Protein 1W7D (pdb70)

CATH classification: 2.30.180.10

Solvent-accessible surface area: 6951 Å² total; per-residue (Å²): 179,102,5,29,6,3,43,20,32,127,61,18,66,53,35,66,21,15,10,41,8,5,66,58,10,49,12,40,114,46,2,88,50,120,7,72,29,10,2,9,0,6,31,79,67,2,10,68,63,46,77,179,28,40,37,87,84,23,113,100,89,124,14,70,103,69,16,70,121,19,29,32,47,14,1,11,47,29,127,81,22,7,70,104,117,84,82,52,50,96,19,108,0,69,98,58,17,71,5,64,5,43,51,144,89,30,41,88,2,77,60,19,33,5,54,93,88,68,49,125,18,84,51,10,17,32,7,16,4,45,8,74,9,45,79,76,37

Secondary structure (DSSP, 8-state):
--STTGGGGGS-SSSTTTTHHHIIIIIHHHHTSSS-EEEE---HHHHTTSTTTHHHHTTSHHHHHHHHHHHHHHEEES---TTTS-SSEEEEPTTS-EEEEE-TTS-EETTEE-SB---B-SSSEEEB-SS--SS--

InterPro domains:
  IPR000782 FAS1 domain [PF02469] (33-154)
  IPR000782 FAS1 domain [PS50213] (21-152)
  IPR000782 FAS1 domain [SM00554] (57-155)
  IPR036378 FAS1 domain superfamily [G3DSA:2.30.180.10] (20-155)
  IPR036378 FAS1 domain superfamily [SSF82153] (22-154)
  IPR050904 Cell adhesion and biosynthesis-related protein [PTHR10900] (20-154)

Foldseek 3Di:
DALFQQCCLVPVPFQVLHSVLCVVLVVSCPPRVPFAKEFARATNVLCVVVVPCVSVVSNDPVVSPCCNVFVQQRIFDADADCVPPHAFFWGAGSVGDTWTAGPVPFGAINRWHQPPQFFDIPRYTYTHTSYDDTDPD

Structure (mmCIF, N/CA/C/O backbone):
data_1W7D
#
_entry.id   1W7D
#
_cell.length_a   1.000
_cell.length_b   1.000
_cell.length_c   1.000
_cell.angle_alpha   90.00
_cell.angle_beta   90.00
_cell.angle_gamma   90.00
#
_symmetry.space_group_name_H-M   'P 1'
#
loop_
_atom_site.group_PDB
_atom_site.id
_atom_site.type_symbol
_atom_site.label_atom_id
_atom_site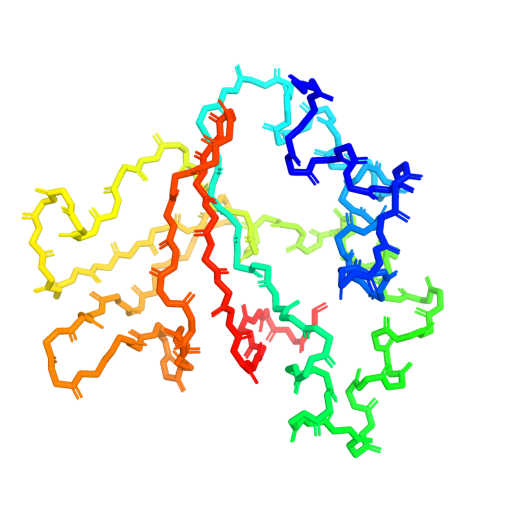.label_alt_id
_atom_site.label_comp_id
_atom_site.label_asym_id
_atom_site.label_entity_id
_atom_site.label_seq_id
_atom_site.pdbx_PDB_ins_code
_atom_site.Cartn_x
_atom_site.Cartn_y
_atom_site.Cartn_z
_atom_site.occupancy
_atom_site.B_iso_or_equiv
_atom_site.auth_seq_id
_atom_site.auth_comp_id
_atom_site.auth_asym_id
_atom_site.auth_atom_id
_atom_site.pdbx_PDB_model_num
ATOM 1 N N . GLU A 1 1 ? -9.588 -2.017 -17.396 1.00 0.00 21 GLU A N 1
ATOM 2 C CA . GLU A 1 1 ? -9.905 -2.264 -15.972 1.00 0.00 21 GLU A CA 1
ATOM 3 C C . GLU A 1 1 ? -10.521 -1.015 -15.347 1.00 0.00 21 GLU A C 1
ATOM 4 O O . GLU A 1 1 ? -10.332 0.095 -15.845 1.00 0.00 21 GLU A O 1
ATOM 18 N N . THR A 1 2 ? -11.271 -1.198 -14.271 1.00 0.00 22 THR A N 1
ATOM 19 C CA . THR A 1 2 ? -11.913 -0.088 -13.583 1.00 0.00 22 THR A CA 1
ATOM 20 C C . THR A 1 2 ? -11.950 -0.351 -12.080 1.00 0.00 22 THR A C 1
ATOM 21 O O . THR A 1 2 ? -12.401 -1.404 -11.636 1.00 0.00 22 THR A O 1
ATOM 32 N N . GLY A 1 3 ? -11.468 0.615 -11.307 1.00 0.00 23 GLY A N 1
ATOM 33 C CA . GLY A 1 3 ? -11.296 0.417 -9.880 1.00 0.00 23 GLY A CA 1
ATOM 34 C C . GLY A 1 3 ? -9.830 0.426 -9.516 1.00 0.00 23 GLY A C 1
ATOM 35 O O . GLY A 1 3 ? -9.423 1.070 -8.546 1.00 0.00 23 GLY A O 1
ATOM 39 N N . ASP A 1 4 ? -9.055 -0.322 -10.292 1.00 0.00 24 ASP A N 1
ATOM 40 C CA . ASP A 1 4 ? -7.602 -0.272 -10.261 1.00 0.00 24 ASP A CA 1
ATOM 41 C C . ASP A 1 4 ? -7.063 -0.865 -8.970 1.00 0.00 24 ASP A C 1
ATOM 42 O O . ASP A 1 4 ? -6.820 -2.070 -8.887 1.00 0.00 24 ASP A O 1
ATOM 51 N N . ILE A 1 5 ? -6.903 -0.025 -7.966 1.00 0.00 25 ILE A N 1
ATOM 52 C CA . ILE A 1 5 ? -6.465 -0.474 -6.658 1.00 0.00 25 ILE A CA 1
ATOM 53 C C . ILE A 1 5 ? -7.595 -1.214 -5.957 1.00 0.00 25 ILE A C 1
ATOM 54 O O . ILE A 1 5 ? -7.410 -2.313 -5.435 1.00 0.00 25 ILE A O 1
ATOM 70 N N . VAL A 1 6 ? -8.772 -0.601 -5.952 1.00 0.00 26 VAL A N 1
ATOM 71 C CA . VAL A 1 6 ? -9.894 -1.117 -5.185 1.00 0.00 26 VAL A CA 1
ATOM 72 C C . VAL A 1 6 ? -10.485 -2.378 -5.807 1.00 0.00 26 VAL A C 1
ATOM 73 O O . VAL A 1 6 ? -10.932 -3.271 -5.093 1.00 0.00 26 VAL A O 1
ATOM 86 N N . GLU A 1 7 ? -10.440 -2.474 -7.135 1.00 0.00 27 GLU A N 1
ATOM 87 C CA . GLU A 1 7 ? -11.126 -3.553 -7.842 1.00 0.00 27 GLU A CA 1
ATOM 88 C C . GLU A 1 7 ? -10.497 -4.901 -7.522 1.00 0.00 27 GLU A C 1
ATOM 89 O O . GLU A 1 7 ? -11.055 -5.948 -7.839 1.00 0.00 27 GLU A O 1
ATOM 101 N N . THR A 1 8 ? -9.323 -4.849 -6.912 1.00 0.00 28 THR A N 1
ATOM 102 C CA . THR A 1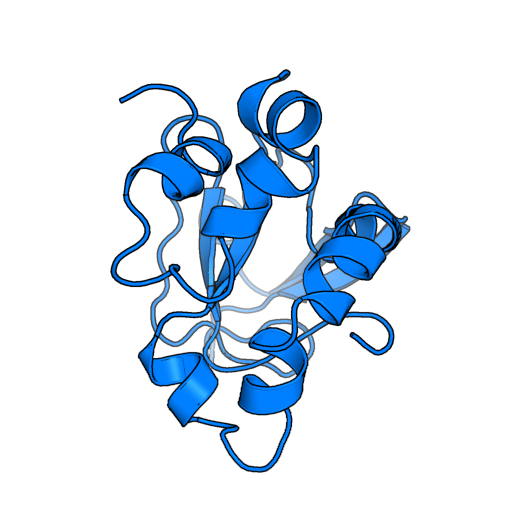 8 ? -8.598 -6.034 -6.485 1.00 0.00 28 THR A CA 1
ATOM 103 C C . THR A 1 8 ? -9.487 -7.015 -5.708 1.00 0.00 28 THR A C 1
ATOM 104 O O . THR A 1 8 ? -9.380 -8.215 -5.909 1.00 0.00 28 THR A O 1
ATOM 115 N N . ALA A 1 9 ? -10.358 -6.504 -4.827 1.00 0.00 29 ALA A N 1
ATOM 116 C CA . ALA A 1 9 ? -11.353 -7.336 -4.143 1.00 0.00 29 ALA A CA 1
ATOM 117 C C . ALA A 1 9 ? -12.064 -8.319 -5.084 1.00 0.00 29 ALA A C 1
ATOM 118 O O . ALA A 1 9 ? -12.404 -9.430 -4.682 1.00 0.00 29 ALA A O 1
ATOM 125 N N . THR A 1 10 ? -12.292 -7.908 -6.329 1.00 0.00 30 THR A N 1
ATOM 126 C CA . THR A 1 10 ? -12.978 -8.748 -7.303 1.00 0.00 30 THR A CA 1
ATOM 127 C C . THR A 1 10 ? -12.144 -9.985 -7.642 1.00 0.00 30 THR A C 1
ATOM 128 O O . THR A 1 10 ? -12.668 -11.093 -7.753 1.00 0.00 30 THR A O 1
ATOM 139 N N . GLY A 1 11 ? -10.842 -9.787 -7.786 1.00 0.00 31 GLY A N 1
ATOM 140 C CA . GLY A 1 11 ? -9.958 -10.885 -8.116 1.00 0.00 31 GLY A CA 1
ATOM 141 C C . GLY A 1 11 ? -9.149 -11.329 -6.916 1.00 0.00 31 GLY A C 1
ATOM 142 O O . GLY A 1 11 ? -9.458 -12.354 -6.303 1.00 0.00 31 GLY A O 1
ATOM 146 N N . ALA A 1 12 ? -8.126 -10.541 -6.579 1.00 0.00 32 ALA A N 1
ATOM 147 C CA . ALA A 1 12 ? -7.277 -10.789 -5.421 1.00 0.00 32 ALA A CA 1
ATOM 148 C C . ALA A 1 12 ? -6.686 -12.191 -5.442 1.00 0.00 32 ALA A C 1
ATOM 149 O O . ALA A 1 12 ? -7.166 -13.096 -4.758 1.00 0.00 32 ALA A O 1
ATOM 156 N N . GLY A 1 13 ? -5.665 -12.371 -6.262 1.00 0.00 33 GLY A N 1
ATOM 157 C CA . GLY A 1 13 ? -4.918 -13.606 -6.254 1.00 0.00 33 GLY A CA 1
ATOM 158 C C . GLY A 1 13 ? -3.597 -13.412 -5.550 1.00 0.00 33 GLY A C 1
ATOM 159 O O . GLY A 1 13 ? -3.194 -14.220 -4.711 1.00 0.00 33 GLY A O 1
ATOM 163 N N . SER A 1 14 ? -2.939 -12.309 -5.875 1.00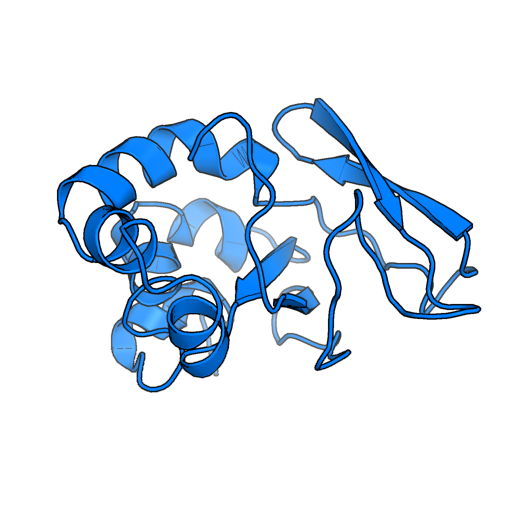 0.00 34 SER A N 1
ATOM 164 C CA . SER A 1 14 ? -1.686 -11.948 -5.239 1.00 0.00 34 SER A CA 1
ATOM 165 C C . SER A 1 14 ? -1.945 -11.103 -3.995 1.00 0.00 34 SER A C 1
ATOM 166 O O . SER A 1 14 ? -1.311 -11.291 -2.957 1.00 0.00 34 SER A O 1
ATOM 174 N N . PHE A 1 15 ? -2.905 -10.193 -4.090 1.00 0.00 35 PHE A N 1
ATOM 175 C CA . PHE A 1 15 ? -3.208 -9.292 -2.989 1.00 0.00 35 PHE A CA 1
ATOM 176 C C . PHE A 1 15 ? -4.464 -9.731 -2.272 1.00 0.00 35 PHE A C 1
ATOM 177 O O . PHE A 1 15 ? -5.215 -8.913 -1.737 1.00 0.00 35 PHE A O 1
ATOM 194 N N . THR A 1 16 ? -4.657 -11.029 -2.219 1.00 0.00 36 THR A N 1
ATOM 195 C CA . THR A 1 16 ? -5.864 -11.596 -1.664 1.00 0.00 36 THR A CA 1
ATOM 196 C C . THR A 1 16 ? -5.961 -11.365 -0.158 1.00 0.00 36 THR A C 1
ATOM 197 O O . THR A 1 16 ? -7.046 -11.222 0.388 1.00 0.00 36 THR A O 1
ATOM 208 N N . THR A 1 17 ? -4.826 -11.331 0.512 1.00 0.00 37 THR A N 1
ATOM 209 C CA . THR A 1 17 ? -4.813 -11.141 1.950 1.00 0.00 37 THR A CA 1
ATOM 210 C C . THR A 1 17 ? -4.735 -9.657 2.330 1.00 0.00 37 THR A C 1
ATOM 211 O O . THR A 1 17 ? -4.714 -9.319 3.513 1.00 0.00 37 THR A O 1
ATOM 222 N N . LEU A 1 18 ? -4.711 -8.764 1.340 1.00 0.00 38 LEU A N 1
ATOM 223 C CA . LEU A 1 18 ? -4.539 -7.344 1.641 1.00 0.00 38 LEU A CA 1
ATOM 224 C C . LEU A 1 18 ? -5.442 -6.453 0.785 1.00 0.00 38 LEU A C 1
ATOM 225 O O . LEU A 1 18 ? -6.361 -5.820 1.293 1.00 0.00 38 LEU A O 1
ATOM 241 N N . LEU A 1 19 ? -5.194 -6.423 -0.517 1.00 0.00 39 LEU A N 1
ATOM 242 C CA . LEU A 1 19 ? -5.783 -5.407 -1.380 1.00 0.00 39 LEU A CA 1
ATOM 243 C C . LEU A 1 19 ? -7.234 -5.731 -1.728 1.00 0.00 39 LEU A C 1
ATOM 244 O O . LEU A 1 19 ? -7.953 -4.890 -2.262 1.00 0.00 39 LEU A O 1
ATOM 260 N N . THR A 1 20 ? -7.663 -6.951 -1.440 1.00 0.00 40 THR A N 1
ATOM 261 C CA . THR A 1 20 ? -9.076 -7.286 -1.523 1.00 0.00 40 THR A CA 1
ATOM 262 C C . THR A 1 20 ? -9.863 -6.396 -0.560 1.00 0.00 40 T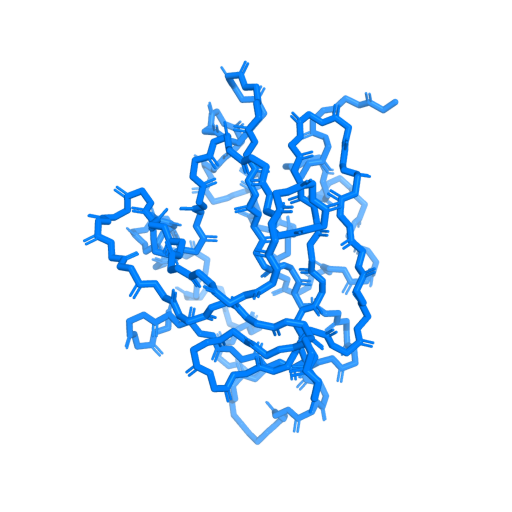HR A C 1
ATOM 263 O O . THR A 1 20 ? -11.024 -6.061 -0.791 1.00 0.00 40 THR A O 1
ATOM 274 N N . ALA A 1 21 ? -9.194 -5.977 0.503 1.00 0.00 41 ALA A N 1
ATOM 275 C CA . ALA A 1 21 ? -9.804 -5.121 1.498 1.00 0.00 41 ALA A CA 1
ATOM 276 C C . ALA A 1 21 ? -9.791 -3.667 1.043 1.00 0.00 41 ALA A C 1
ATOM 277 O O . ALA A 1 21 ? -10.371 -2.815 1.687 1.00 0.00 41 ALA A O 1
ATOM 284 N N . ALA A 1 22 ? -9.137 -3.379 -0.073 1.00 0.00 42 ALA A N 1
ATOM 285 C CA . ALA A 1 22 ? -9.111 -2.017 -0.591 1.00 0.00 42 ALA A CA 1
ATOM 286 C C . ALA A 1 22 ? -10.528 -1.564 -0.925 1.00 0.00 42 ALA A C 1
ATOM 287 O O . ALA A 1 22 ? -10.995 -0.537 -0.456 1.00 0.00 42 ALA A O 1
ATOM 294 N N . GLU A 1 23 ? -11.217 -2.358 -1.715 1.00 0.00 43 GLU A N 1
ATOM 295 C CA . GLU A 1 23 ? -12.628 -2.123 -1.983 1.00 0.00 43 GLU A CA 1
ATOM 296 C C . GLU A 1 23 ? -13.439 -2.407 -0.728 1.00 0.00 43 GLU A C 1
ATOM 297 O O . GLU A 1 23 ? -14.221 -1.575 -0.270 1.00 0.00 43 GLU A O 1
ATOM 309 N N . ALA A 1 24 ? -13.179 -3.564 -0.142 1.00 0.00 44 ALA A N 1
ATOM 310 C CA . ALA A 1 24 ? -14.055 -4.128 0.867 1.00 0.00 44 ALA A CA 1
ATOM 311 C C . ALA A 1 24 ? -13.937 -3.476 2.250 1.00 0.00 44 ALA A C 1
ATOM 312 O O . ALA A 1 24 ? -14.747 -3.755 3.132 1.00 0.00 44 ALA A O 1
ATOM 319 N N . ALA A 1 25 ? -12.951 -2.617 2.451 1.00 0.00 45 ALA A N 1
ATOM 320 C CA . ALA A 1 25 ? -12.832 -1.891 3.714 1.00 0.00 45 ALA A CA 1
ATOM 321 C C . ALA A 1 25 ? -13.455 -0.509 3.593 1.00 0.00 45 ALA A C 1
ATOM 322 O O . ALA A 1 25 ? -13.410 0.294 4.530 1.00 0.00 45 ALA A O 1
ATOM 329 N N . GLY A 1 26 ? -14.039 -0.238 2.432 1.00 0.00 46 GLY A N 1
ATOM 330 C CA . GLY A 1 26 ? -14.633 1.058 2.185 1.00 0.00 46 GLY A CA 1
ATOM 331 C C . GLY A 1 26 ? -13.622 2.053 1.659 1.00 0.00 46 GLY A C 1
ATOM 332 O O . GLY A 1 26 ? -13.819 3.264 1.759 1.00 0.00 46 GLY A O 1
ATOM 336 N N . LEU A 1 27 ? -12.535 1.545 1.090 1.00 0.00 47 LEU A N 1
ATOM 337 C CA . LEU A 1 27 ? -11.491 2.418 0.540 1.00 0.00 47 LEU A CA 1
ATOM 338 C C . LEU A 1 27 ? -11.721 2.623 -0.950 1.00 0.00 47 LEU A C 1
ATOM 339 O O . LEU A 1 27 ? -11.023 3.400 -1.603 1.00 0.00 47 LEU A O 1
ATOM 355 N N . VAL A 1 28 ? -12.701 1.906 -1.477 1.00 0.00 48 VAL A N 1
ATOM 356 C CA . VAL A 1 28 ? -13.082 2.013 -2.881 1.00 0.00 48 VAL A CA 1
ATOM 357 C C . VAL A 1 28 ? -13.410 3.444 -3.280 1.00 0.00 48 VAL A C 1
ATOM 358 O O . VAL A 1 28 ? -12.869 3.965 -4.260 1.00 0.00 48 VAL A O 1
ATOM 371 N N . ASP A 1 29 ? -14.273 4.072 -2.499 1.00 0.00 49 ASP A N 1
ATOM 372 C CA . ASP A 1 29 ? -14.691 5.445 -2.747 1.00 0.00 49 ASP A CA 1
ATOM 373 C C . ASP A 1 29 ? -13.505 6.382 -2.614 1.00 0.00 49 ASP A C 1
ATOM 374 O O . ASP A 1 29 ? -13.498 7.489 -3.147 1.00 0.00 49 ASP A O 1
ATOM 383 N N . THR A 1 30 ? -12.494 5.919 -1.905 1.00 0.00 50 THR A N 1
ATOM 384 C CA . THR A 1 30 ? -11.338 6.746 -1.610 1.00 0.00 50 THR A CA 1
ATOM 385 C C . THR A 1 30 ? -10.284 6.665 -2.715 1.00 0.00 50 THR A C 1
ATOM 386 O O . THR A 1 30 ? -9.872 7.681 -3.266 1.00 0.00 50 THR A O 1
ATOM 397 N N . LEU A 1 31 ? -9.885 5.449 -3.059 1.00 0.00 51 LEU A N 1
ATOM 398 C CA . LEU A 1 31 ? -8.776 5.237 -3.983 1.00 0.00 51 LEU A CA 1
ATOM 399 C C . LEU A 1 31 ? -9.210 5.406 -5.432 1.00 0.00 51 LEU A C 1
ATOM 400 O O . LEU A 1 31 ? -8.549 6.083 -6.216 1.00 0.00 51 LEU A O 1
ATOM 416 N N . LYS A 1 32 ? -10.324 4.791 -5.786 1.00 0.00 52 LYS A N 1
ATOM 417 C CA . LYS A 1 32 ? -10.813 4.850 -7.151 1.00 0.00 52 LYS A CA 1
ATOM 418 C C . LYS A 1 32 ? -11.805 6.001 -7.306 1.00 0.00 52 LYS A C 1
ATOM 419 O O . LYS A 1 32 ? -12.177 6.380 -8.416 1.00 0.00 52 LYS A O 1
ATOM 438 N N . GLY A 1 33 ? -12.187 6.590 -6.182 1.00 0.00 53 GLY A N 1
ATOM 439 C CA . GLY A 1 33 ? -13.273 7.544 -6.180 1.00 0.00 53 GLY A CA 1
ATOM 440 C C . GLY A 1 33 ? -12.836 8.949 -6.513 1.00 0.00 53 GLY A C 1
ATOM 441 O O . GLY A 1 33 ? -13.658 9.869 -6.528 1.00 0.00 53 GLY A O 1
ATOM 445 N N . ASP A 1 34 ? -11.549 9.137 -6.769 1.00 0.00 54 ASP A N 1
ATOM 446 C CA . ASP A 1 34 ? -11.064 10.446 -7.169 1.00 0.00 54 ASP A CA 1
ATOM 447 C C . ASP A 1 34 ? -10.148 10.365 -8.380 1.00 0.00 54 ASP A C 1
ATOM 448 O O . ASP A 1 34 ? -10.514 10.808 -9.466 1.00 0.00 54 ASP A O 1
ATOM 457 N N . GLY A 1 35 ? -8.970 9.784 -8.204 1.00 0.00 55 GLY A N 1
ATOM 458 C CA . GLY A 1 35 ? -7.986 9.801 -9.255 1.00 0.00 55 GLY A CA 1
ATOM 459 C C . GLY A 1 35 ? -6.665 9.261 -8.781 1.00 0.00 55 GLY A C 1
ATOM 460 O O . GLY A 1 35 ? -6.606 8.148 -8.263 1.00 0.00 55 GLY A O 1
ATOM 464 N N . PRO A 1 36 ? -5.586 10.034 -8.916 1.00 0.00 56 PRO A N 1
ATOM 465 C CA . PRO A 1 36 ? -4.262 9.568 -8.538 1.00 0.00 56 PRO A CA 1
ATOM 466 C C . PRO A 1 36 ? -4.190 9.205 -7.063 1.00 0.00 56 PRO A C 1
ATOM 467 O O . PRO A 1 36 ? -4.479 10.030 -6.196 1.00 0.00 56 PRO A O 1
ATOM 478 N N . PHE A 1 37 ? -3.851 7.954 -6.795 1.00 0.00 57 PHE A N 1
ATOM 479 C CA . PHE A 1 37 ? -3.618 7.486 -5.439 1.00 0.00 57 PHE A CA 1
ATOM 480 C C . PHE A 1 37 ? -2.589 6.379 -5.411 1.00 0.00 57 PHE A C 1
ATOM 481 O O . PHE A 1 37 ? -2.631 5.452 -6.216 1.00 0.00 57 PHE A O 1
ATOM 498 N N . THR A 1 38 ? -1.671 6.488 -4.476 1.00 0.00 58 THR A N 1
ATOM 499 C CA . THR A 1 38 ? -0.549 5.576 -4.392 1.00 0.00 58 THR A CA 1
ATOM 500 C C . THR A 1 38 ? -0.567 4.806 -3.074 1.00 0.00 58 THR A C 1
ATOM 501 O O . THR A 1 38 ? -0.576 5.396 -1.991 1.00 0.00 58 THR A O 1
ATOM 512 N N . VAL A 1 39 ? -0.593 3.486 -3.173 1.00 0.00 59 VAL A N 1
ATOM 513 C CA . VAL A 1 39 ? -0.636 2.629 -2.000 1.00 0.00 59 VAL A CA 1
ATOM 514 C C . VAL A 1 39 ? 0.466 1.582 -2.062 1.00 0.00 59 VAL A C 1
ATOM 515 O O . VAL A 1 39 ? 0.765 1.043 -3.130 1.00 0.00 59 VAL A O 1
ATOM 528 N N . PHE A 1 40 ? 1.101 1.323 -0.928 1.00 0.00 60 PHE A N 1
ATOM 529 C CA . PHE A 1 40 ? 2.117 0.283 -0.867 1.00 0.00 60 PHE A CA 1
ATOM 530 C C . PHE A 1 40 ? 1.443 -1.071 -0.753 1.00 0.00 60 PHE A C 1
ATOM 531 O O . PHE A 1 40 ? 1.107 -1.513 0.346 1.00 0.00 60 PHE A O 1
ATOM 548 N N . ALA A 1 41 ? 1.203 -1.706 -1.876 1.00 0.00 61 ALA A N 1
ATOM 549 C CA . ALA A 1 41 ? 0.566 -3.003 -1.872 1.00 0.00 61 ALA A CA 1
ATOM 550 C C . ALA A 1 41 ? 1.622 -4.098 -1.825 1.00 0.00 61 ALA A C 1
ATOM 551 O O . ALA A 1 41 ? 2.378 -4.278 -2.776 1.00 0.00 61 ALA A O 1
ATOM 558 N N . PRO A 1 42 ? 1.700 -4.836 -0.712 1.00 0.00 62 PRO A N 1
ATOM 559 C CA . PRO A 1 42 ? 2.668 -5.910 -0.568 1.00 0.00 62 PRO A CA 1
ATOM 560 C C . PRO A 1 42 ? 2.207 -7.175 -1.264 1.00 0.00 62 PRO A C 1
ATOM 561 O O . PRO A 1 42 ? 1.015 -7.480 -1.294 1.00 0.00 62 PRO A O 1
ATOM 572 N N . THR A 1 43 ? 3.149 -7.915 -1.815 1.00 0.00 63 THR A N 1
ATOM 573 C CA . THR A 1 43 ? 2.798 -9.099 -2.587 1.00 0.00 63 THR A CA 1
ATOM 574 C C . THR A 1 43 ? 2.516 -10.283 -1.662 1.00 0.00 63 THR A C 1
ATOM 575 O O . THR A 1 43 ? 2.760 -10.213 -0.455 1.00 0.00 63 THR A O 1
ATOM 586 N N . ASP A 1 44 ? 2.009 -11.365 -2.235 1.00 0.00 64 ASP A N 1
ATOM 587 C CA . ASP A 1 44 ? 1.718 -12.581 -1.482 1.00 0.00 64 ASP A CA 1
ATOM 588 C C . ASP A 1 44 ? 2.996 -13.127 -0.847 1.00 0.00 64 ASP A C 1
ATOM 589 O O . ASP A 1 44 ? 2.972 -13.722 0.232 1.00 0.00 64 ASP A O 1
ATOM 598 N N . ALA A 1 45 ? 4.121 -12.878 -1.508 1.00 0.00 65 ALA A N 1
ATOM 599 C CA . ALA A 1 45 ? 5.419 -13.312 -1.010 1.00 0.00 65 ALA A CA 1
ATOM 600 C C . ALA A 1 45 ? 5.911 -12.402 0.115 1.00 0.00 65 ALA A C 1
ATOM 601 O O . ALA A 1 45 ? 6.824 -12.758 0.858 1.00 0.00 65 ALA A O 1
ATOM 608 N N . ALA A 1 46 ? 5.291 -11.232 0.248 1.00 0.00 66 ALA A N 1
ATOM 609 C CA . ALA A 1 46 ? 5.679 -10.268 1.273 1.00 0.00 66 ALA A CA 1
ATOM 610 C C . ALA A 1 46 ? 5.129 -10.682 2.627 1.00 0.00 66 ALA A C 1
ATOM 611 O O . ALA A 1 46 ? 5.777 -10.510 3.654 1.00 0.00 66 ALA A O 1
ATOM 618 N N . PHE A 1 47 ? 3.930 -11.239 2.621 1.00 0.00 67 PHE A N 1
ATOM 619 C CA . PHE A 1 47 ? 3.342 -11.789 3.835 1.00 0.00 67 PHE A CA 1
ATOM 620 C C . PHE A 1 47 ? 4.112 -13.029 4.259 1.00 0.00 67 PHE A C 1
ATOM 621 O O . PHE A 1 47 ? 4.154 -13.380 5.435 1.00 0.00 67 PHE A O 1
ATOM 638 N N . ALA A 1 48 ? 4.726 -13.682 3.280 1.00 0.00 68 ALA A N 1
ATOM 639 C CA . ALA A 1 48 ? 5.574 -14.834 3.540 1.00 0.00 68 ALA A CA 1
ATOM 640 C C . ALA A 1 48 ? 6.949 -14.384 4.025 1.00 0.00 68 ALA A C 1
ATOM 641 O O . ALA A 1 48 ? 7.736 -15.186 4.524 1.00 0.00 68 ALA A O 1
ATOM 648 N N . ALA A 1 49 ? 7.230 -13.095 3.868 1.00 0.00 69 ALA A N 1
ATOM 649 C CA . ALA A 1 49 ? 8.471 -12.519 4.360 1.00 0.00 69 ALA A CA 1
ATOM 650 C C . ALA A 1 49 ? 8.408 -12.353 5.872 1.00 0.00 69 ALA A C 1
ATOM 651 O O . ALA A 1 49 ? 9.365 -12.681 6.575 1.00 0.00 69 ALA A O 1
ATOM 658 N N . LEU A 1 50 ? 7.281 -11.851 6.378 1.00 0.00 70 LEU A N 1
ATOM 659 C CA . LEU A 1 50 ? 7.062 -11.813 7.816 1.00 0.00 70 LEU A CA 1
ATOM 660 C C . LEU A 1 50 ? 5.826 -12.637 8.188 1.00 0.00 70 LEU A C 1
ATOM 661 O O . LEU A 1 50 ? 4.757 -12.095 8.484 1.00 0.00 70 LEU A O 1
ATOM 677 N N . PRO A 1 51 ? 5.960 -13.978 8.153 1.00 0.00 71 PRO A N 1
ATOM 678 C CA . PRO A 1 51 ? 4.859 -14.898 8.384 1.00 0.00 71 PRO A CA 1
ATOM 679 C C . PRO A 1 51 ? 4.769 -15.370 9.832 1.00 0.00 71 PRO A C 1
ATOM 680 O O . PRO A 1 51 ? 3.983 -16.264 10.148 1.00 0.00 71 PRO A O 1
ATOM 691 N N . GLU A 1 52 ? 5.577 -14.771 10.701 1.00 0.00 72 GLU A N 1
ATOM 692 C CA . GLU A 1 52 ? 5.601 -15.142 12.110 1.00 0.00 72 GLU A CA 1
ATOM 693 C C . GLU A 1 52 ? 4.213 -14.986 12.724 1.00 0.00 72 GLU A C 1
ATOM 694 O O . GLU A 1 52 ? 3.623 -15.953 13.211 1.00 0.00 72 GLU A O 1
ATOM 706 N N . GLY A 1 53 ? 3.693 -13.770 12.693 1.00 0.00 73 GLY A N 1
ATOM 707 C CA . GLY A 1 53 ? 2.344 -13.533 13.169 1.00 0.00 73 GLY A CA 1
ATOM 708 C C . GLY A 1 53 ? 1.637 -12.421 12.418 1.00 0.00 73 GLY A C 1
ATOM 709 O O . GLY A 1 53 ? 0.426 -12.255 12.552 1.00 0.00 73 GLY A O 1
ATOM 713 N N . THR A 1 54 ? 2.379 -11.684 11.601 1.00 0.00 74 THR A N 1
ATOM 714 C CA . THR A 1 54 ? 1.841 -10.528 10.904 1.00 0.00 74 THR A CA 1
ATOM 715 C C . THR A 1 54 ? 0.889 -10.959 9.810 1.00 0.00 74 THR A C 1
ATOM 716 O O . THR A 1 54 ? -0.156 -10.348 9.612 1.00 0.00 74 THR A O 1
ATOM 727 N N . VAL A 1 55 ? 1.233 -12.030 9.121 1.00 0.00 75 VAL A N 1
ATOM 728 C CA . VAL A 1 55 ? 0.369 -12.541 8.085 1.00 0.00 75 VAL A CA 1
ATOM 729 C C . VAL A 1 55 ? -0.888 -13.101 8.717 1.00 0.00 75 VAL A C 1
ATOM 730 O O . VAL A 1 55 ? -1.956 -13.044 8.133 1.00 0.00 75 VAL A O 1
ATOM 743 N N . GLU A 1 56 ? -0.754 -13.622 9.928 1.00 0.00 76 GLU A N 1
ATOM 744 C CA . GLU A 1 56 ? -1.901 -14.109 10.663 1.00 0.00 76 GLU A CA 1
ATOM 745 C C . GLU A 1 56 ? -2.790 -12.934 11.051 1.00 0.00 76 GLU A C 1
ATOM 746 O O . GLU A 1 56 ? -3.999 -12.977 10.850 1.00 0.00 76 GLU A O 1
ATOM 758 N N . ASP A 1 57 ? -2.173 -11.874 11.578 1.00 0.00 77 ASP A N 1
ATOM 759 C CA . ASP A 1 57 ? -2.901 -10.652 11.919 1.00 0.00 77 ASP A CA 1
ATOM 760 C C . ASP A 1 57 ? -3.606 -10.094 10.690 1.00 0.00 77 ASP A C 1
ATOM 761 O O . ASP A 1 57 ? -4.789 -9.755 10.732 1.00 0.00 77 ASP A O 1
ATOM 770 N N . LEU A 1 58 ? -2.867 -10.021 9.592 1.00 0.00 78 LEU A N 1
ATOM 771 C CA . LEU A 1 58 ? -3.379 -9.475 8.344 1.00 0.00 78 LEU A CA 1
ATOM 772 C C . LEU A 1 58 ? -4.288 -10.469 7.624 1.00 0.00 78 LEU A C 1
ATOM 773 O O . LEU A 1 58 ? -4.924 -10.133 6.624 1.00 0.00 78 LEU A O 1
ATOM 789 N N . LEU A 1 59 ? -4.341 -11.695 8.125 1.00 0.00 79 LEU A N 1
ATOM 790 C CA . LEU A 1 59 ? -5.252 -12.689 7.583 1.00 0.00 79 LEU A CA 1
ATOM 791 C C . LEU A 1 59 ? -6.541 -12.711 8.402 1.00 0.00 79 LEU A C 1
ATOM 792 O O . LEU A 1 59 ? -7.587 -13.159 7.934 1.00 0.00 79 LEU A O 1
ATOM 808 N N . LYS A 1 60 ? -6.453 -12.212 9.631 1.00 0.00 80 LYS A N 1
ATOM 809 C CA . LYS A 1 60 ? -7.607 -12.127 10.518 1.00 0.00 80 LYS A CA 1
ATOM 810 C C . LYS A 1 60 ? -8.556 -11.038 10.040 1.00 0.00 80 LYS A C 1
ATOM 811 O O . LYS A 1 60 ? -8.116 -9.947 9.695 1.00 0.00 80 LYS A O 1
ATOM 830 N N . PRO A 1 61 ? -9.872 -11.306 10.045 1.00 0.00 81 PRO A N 1
ATOM 831 C CA . PRO A 1 61 ? -10.891 -10.333 9.611 1.00 0.00 81 PRO A CA 1
ATOM 832 C C . PRO A 1 61 ? -10.806 -9.019 10.385 1.00 0.00 81 PRO A C 1
ATOM 833 O O . PRO A 1 61 ? -11.339 -7.993 9.962 1.00 0.00 81 PRO A O 1
ATOM 844 N N . GLU A 1 62 ? -10.108 -9.069 11.513 1.00 0.00 82 GLU A N 1
ATOM 845 C CA . GLU A 1 62 ? -9.965 -7.931 12.407 1.00 0.00 82 GLU A CA 1
ATOM 846 C C . GLU A 1 62 ? -9.190 -6.793 11.748 1.00 0.00 82 GLU A C 1
ATOM 847 O O . GLU A 1 62 ? -9.441 -5.617 12.024 1.00 0.00 82 GLU A O 1
ATOM 859 N N . ASN A 1 63 ? -8.253 -7.139 10.872 1.00 0.00 83 ASN A N 1
ATOM 860 C CA . ASN A 1 63 ? -7.323 -6.148 10.342 1.00 0.00 83 ASN A CA 1
ATOM 861 C C . ASN A 1 63 ? -7.996 -5.222 9.332 1.00 0.00 83 ASN A C 1
ATOM 862 O O . ASN A 1 63 ? -7.704 -4.032 9.309 1.00 0.00 83 ASN A O 1
ATOM 873 N N . LYS A 1 64 ? -8.914 -5.742 8.519 1.00 0.00 84 LYS A N 1
ATOM 874 C CA . LYS A 1 64 ? -9.541 -4.916 7.490 1.00 0.00 84 LYS A CA 1
ATOM 875 C C . LYS A 1 64 ? -10.430 -3.857 8.140 1.00 0.00 84 LYS A C 1
ATOM 876 O O . LYS A 1 64 ? -10.659 -2.789 7.576 1.00 0.00 84 LYS A O 1
ATOM 895 N N . GLU A 1 65 ? -10.903 -4.158 9.345 1.00 0.00 85 GLU A N 1
ATOM 896 C CA . GLU A 1 65 ? -11.730 -3.226 10.099 1.00 0.00 85 GLU A CA 1
ATOM 897 C C . GLU A 1 65 ? -10.890 -2.050 10.560 1.00 0.00 85 GLU A C 1
ATOM 898 O O . GLU A 1 65 ? -11.332 -0.902 10.532 1.00 0.00 85 GLU A O 1
ATOM 910 N N . LYS A 1 66 ? -9.661 -2.338 10.971 1.00 0.00 86 LYS A N 1
ATOM 911 C CA . LYS A 1 66 ? -8.758 -1.292 11.407 1.00 0.00 86 LYS A CA 1
ATOM 912 C C . LYS A 1 66 ? -8.114 -0.623 10.195 1.00 0.00 86 LYS A C 1
ATOM 913 O O . LYS A 1 66 ? -7.664 0.513 10.278 1.00 0.00 86 LYS A O 1
ATOM 932 N N . LEU A 1 67 ? -8.066 -1.339 9.070 1.00 0.00 87 LEU A N 1
ATOM 933 C CA . LEU A 1 67 ? -7.635 -0.746 7.805 1.00 0.00 87 LEU A CA 1
ATOM 934 C C . LEU A 1 67 ? -8.576 0.384 7.419 1.00 0.00 87 LEU A C 1
ATOM 935 O O . LEU A 1 67 ? -8.150 1.389 6.860 1.00 0.00 87 LEU A O 1
ATOM 951 N N . THR A 1 68 ? -9.857 0.209 7.725 1.00 0.00 88 THR A N 1
ATOM 952 C CA . THR A 1 68 ? -10.837 1.270 7.552 1.00 0.00 88 THR A CA 1
ATOM 953 C C . THR A 1 68 ? -10.388 2.534 8.287 1.00 0.00 88 THR A C 1
ATOM 954 O O . THR A 1 68 ? -10.494 3.642 7.769 1.00 0.00 88 THR A O 1
ATOM 965 N N . GLU A 1 69 ? -9.880 2.346 9.496 1.00 0.00 89 GLU A N 1
ATOM 966 C CA . GLU A 1 69 ? -9.385 3.445 10.313 1.00 0.00 89 GLU A CA 1
ATOM 967 C C . GLU A 1 69 ? -8.044 3.969 9.803 1.00 0.00 89 GLU A C 1
ATOM 968 O O . GLU A 1 69 ? -7.823 5.177 9.704 1.00 0.00 89 GLU A O 1
ATOM 980 N N . ILE A 1 70 ? -7.164 3.046 9.469 1.00 0.00 90 ILE A N 1
ATOM 981 C CA . ILE A 1 70 ? -5.752 3.349 9.320 1.00 0.00 90 ILE A CA 1
ATOM 982 C C . ILE A 1 70 ? -5.344 3.584 7.863 1.00 0.00 90 ILE A C 1
ATOM 983 O O . ILE A 1 70 ? -4.172 3.846 7.570 1.00 0.00 90 ILE A O 1
ATOM 999 N N . LEU A 1 71 ? -6.323 3.534 6.966 1.00 0.00 91 LEU A N 1
ATOM 1000 C CA . LEU A 1 71 ? -6.080 3.659 5.528 1.00 0.00 91 LEU A CA 1
ATOM 1001 C C . LEU A 1 71 ? -5.214 4.874 5.198 1.00 0.00 91 LEU A C 1
ATOM 1002 O O . LEU A 1 71 ? -4.351 4.811 4.330 1.00 0.00 91 LEU A O 1
ATOM 1018 N N . THR A 1 72 ? -5.426 5.953 5.929 1.00 0.00 92 THR A N 1
ATOM 1019 C CA . THR A 1 72 ? -4.825 7.239 5.631 1.00 0.00 92 THR A CA 1
ATOM 1020 C C . THR A 1 72 ? -3.288 7.231 5.668 1.00 0.00 92 THR A C 1
ATOM 1021 O O . THR A 1 72 ? -2.649 8.039 4.995 1.00 0.00 92 THR A O 1
ATOM 1032 N N . TYR A 1 73 ? -2.691 6.324 6.434 1.00 0.00 93 TYR A N 1
ATOM 1033 C CA . TYR A 1 73 ? -1.231 6.270 6.546 1.00 0.00 93 TYR A CA 1
ATOM 1034 C C . TYR A 1 73 ? -0.658 5.264 5.546 1.00 0.00 93 TYR A C 1
ATOM 1035 O O . TYR A 1 73 ? 0.550 5.162 5.363 1.00 0.00 93 TYR A O 1
ATOM 1053 N N . HIS A 1 74 ? -1.544 4.539 4.886 1.00 0.00 94 HIS A N 1
ATOM 1054 C CA . HIS A 1 74 ? -1.151 3.560 3.884 1.00 0.00 94 HIS A CA 1
ATOM 1055 C C . HIS A 1 74 ? -1.486 4.098 2.502 1.00 0.00 94 HIS A C 1
ATOM 1056 O O . HIS A 1 74 ? -0.939 3.658 1.487 1.00 0.00 94 HIS A O 1
ATOM 1071 N N . VAL A 1 75 ? -2.417 5.037 2.486 1.00 0.00 95 VAL A N 1
ATOM 1072 C CA . VAL A 1 75 ? -2.815 5.722 1.275 1.00 0.00 95 VAL A CA 1
ATOM 1073 C C . VAL A 1 75 ? -2.078 7.044 1.167 1.00 0.00 95 VAL A C 1
ATOM 1074 O O . VAL A 1 75 ? -2.156 7.892 2.057 1.00 0.00 95 VAL A O 1
ATOM 1087 N N . VAL A 1 76 ? -1.340 7.196 0.094 1.00 0.00 96 VAL A N 1
ATOM 1088 C CA . VAL A 1 76 ? -0.654 8.435 -0.189 1.00 0.00 96 VAL A CA 1
ATOM 1089 C C . VAL A 1 76 ? -1.370 9.140 -1.338 1.00 0.00 96 VAL A C 1
ATOM 1090 O O . VAL A 1 76 ? -1.807 8.485 -2.290 1.00 0.00 96 VAL A O 1
ATOM 1103 N N . PRO A 1 77 ? -1.557 10.468 -1.241 1.00 0.00 97 PRO A N 1
ATOM 1104 C CA . PRO A 1 77 ? -2.276 11.248 -2.257 1.00 0.00 97 PRO A CA 1
ATOM 1105 C C . PRO A 1 77 ? -1.680 11.116 -3.654 1.00 0.00 97 PRO A C 1
ATOM 1106 O O . PRO A 1 77 ? -0.565 10.623 -3.833 1.00 0.00 97 PRO A O 1
ATOM 1117 N N . GLY A 1 78 ? -2.438 11.575 -4.634 1.00 0.00 98 GLY A N 1
ATOM 1118 C CA . GLY A 1 78 ? -2.046 11.459 -6.020 1.00 0.00 98 GLY A CA 1
ATOM 1119 C C . GLY A 1 78 ? -0.923 12.380 -6.412 1.00 0.00 98 GLY A C 1
ATOM 1120 O O . GLY A 1 78 ? -1.143 13.431 -7.016 1.00 0.00 98 GLY A O 1
ATOM 1124 N N . GLU A 1 79 ? 0.274 11.973 -6.074 1.00 0.00 99 GLU A N 1
ATOM 1125 C CA . GLU A 1 79 ? 1.466 12.703 -6.420 1.00 0.00 99 GLU A CA 1
ATOM 1126 C C . GLU A 1 79 ? 2.497 11.716 -6.933 1.00 0.00 99 GLU A C 1
ATOM 1127 O O . GLU A 1 79 ? 2.581 10.590 -6.437 1.00 0.00 99 GLU A O 1
ATOM 1139 N N . VAL A 1 80 ? 3.264 12.115 -7.930 1.00 0.00 100 VAL A N 1
ATOM 1140 C CA . VAL A 1 80 ? 4.181 11.192 -8.572 1.00 0.00 100 VAL A CA 1
ATOM 1141 C C . VAL A 1 80 ? 5.488 11.102 -7.795 1.00 0.00 100 VAL A C 1
ATOM 1142 O O . VAL A 1 80 ? 6.051 12.114 -7.378 1.00 0.00 100 VAL A O 1
ATOM 1155 N N . MET A 1 81 ? 5.963 9.878 -7.613 1.00 0.00 101 MET A N 1
ATOM 1156 C CA . MET A 1 81 ? 7.121 9.612 -6.776 1.00 0.00 101 MET A CA 1
ATOM 1157 C C . MET A 1 81 ? 8.430 9.828 -7.540 1.00 0.00 101 MET A C 1
ATOM 1158 O O . MET A 1 81 ? 8.426 10.193 -8.715 1.00 0.00 101 MET A O 1
ATOM 1172 N N . SER A 1 82 ? 9.533 9.620 -6.830 1.00 0.00 102 SER A N 1
ATOM 1173 C CA . SER A 1 82 ? 10.895 9.893 -7.302 1.00 0.00 102 SER A CA 1
ATOM 1174 C C . SER A 1 82 ? 11.208 9.369 -8.714 1.00 0.00 102 SER A C 1
ATOM 1175 O O . SER A 1 82 ? 12.126 9.871 -9.361 1.00 0.00 102 SER A O 1
ATOM 1183 N N . SER A 1 83 ? 10.470 8.367 -9.186 1.00 0.00 103 SER A N 1
ATOM 1184 C CA . SER A 1 83 ? 10.651 7.857 -10.545 1.00 0.00 103 SER A CA 1
ATOM 1185 C C . SER A 1 83 ? 10.362 8.944 -11.584 1.00 0.00 103 SER A C 1
ATOM 1186 O O . SER A 1 83 ? 10.726 8.817 -12.753 1.00 0.00 103 SER A O 1
ATOM 1194 N N . ASP A 1 84 ? 9.708 10.012 -11.147 1.00 0.00 104 ASP A N 1
ATOM 1195 C CA . ASP A 1 84 ? 9.414 11.140 -12.013 1.00 0.00 104 ASP A CA 1
ATOM 1196 C C . ASP A 1 84 ? 10.303 12.310 -11.646 1.00 0.00 104 ASP A C 1
ATOM 1197 O O . ASP A 1 84 ? 10.976 12.896 -12.494 1.00 0.00 104 ASP A O 1
ATOM 1206 N N . LEU A 1 85 ? 10.300 12.631 -10.364 1.00 0.00 105 LEU A N 1
ATOM 1207 C CA . LEU A 1 85 ? 11.043 13.749 -9.847 1.00 0.00 105 LEU A CA 1
ATOM 1208 C C . LEU A 1 85 ? 12.517 13.376 -9.658 1.00 0.00 105 LEU A C 1
ATOM 1209 O O . LEU A 1 85 ? 13.299 13.412 -10.607 1.00 0.00 105 LEU A O 1
ATOM 1225 N N . THR A 1 86 ? 12.881 13.004 -8.437 1.00 0.00 106 THR A N 1
ATOM 1226 C CA . THR A 1 86 ? 14.229 12.547 -8.127 1.00 0.00 106 THR A CA 1
ATOM 1227 C C . THR A 1 86 ? 14.212 11.689 -6.870 1.00 0.00 106 THR A C 1
ATOM 1228 O O . THR A 1 86 ? 13.377 11.892 -5.984 1.00 0.00 106 THR A O 1
ATOM 1239 N N . GLU A 1 87 ? 15.119 10.729 -6.799 1.00 0.00 107 GLU A N 1
ATOM 1240 C CA . GLU A 1 87 ? 15.174 9.806 -5.678 1.00 0.00 107 GLU A CA 1
ATOM 1241 C C . GLU A 1 87 ? 15.828 10.462 -4.469 1.00 0.00 107 GLU A C 1
ATOM 1242 O O . GLU A 1 87 ? 16.899 11.063 -4.573 1.00 0.00 107 GLU A O 1
ATOM 1254 N N . GLY A 1 88 ? 15.172 10.345 -3.325 1.00 0.00 108 GLY A N 1
ATOM 1255 C CA . GLY A 1 88 ? 15.657 10.983 -2.120 1.00 0.00 108 GLY A CA 1
ATOM 1256 C C . GLY A 1 88 ? 14.740 12.102 -1.672 1.00 0.00 108 GLY A C 1
ATOM 1257 O O . GLY A 1 88 ? 15.151 13.259 -1.584 1.00 0.00 108 GLY A O 1
ATOM 1261 N N . MET A 1 89 ? 13.491 11.756 -1.398 1.00 0.00 109 MET A N 1
ATOM 1262 C CA . MET A 1 89 ? 12.505 12.734 -0.964 1.00 0.00 109 MET A CA 1
ATOM 1263 C C . MET A 1 89 ? 11.602 12.118 0.090 1.00 0.00 109 MET A C 1
ATOM 1264 O O . MET A 1 89 ? 11.668 10.914 0.343 1.00 0.00 109 MET A O 1
ATOM 1278 N N . THR A 1 90 ? 10.770 12.933 0.709 1.00 0.00 110 THR A N 1
ATOM 1279 C CA . THR A 1 90 ? 9.820 12.431 1.679 1.00 0.00 110 THR A CA 1
ATOM 1280 C C . THR A 1 90 ? 8.399 12.579 1.176 1.00 0.00 110 THR A C 1
ATOM 1281 O O . THR A 1 90 ? 7.962 13.660 0.781 1.00 0.00 110 THR A O 1
ATOM 1292 N N . ALA A 1 91 ? 7.697 11.466 1.191 1.00 0.00 111 ALA A N 1
ATOM 1293 C CA . ALA A 1 91 ? 6.352 11.392 0.671 1.00 0.00 111 ALA A CA 1
ATOM 1294 C C . ALA A 1 91 ? 5.346 11.439 1.807 1.00 0.00 111 ALA A C 1
ATOM 1295 O O . ALA A 1 91 ? 5.544 10.803 2.841 1.00 0.00 111 ALA A O 1
ATOM 1302 N N . GLU A 1 92 ? 4.273 12.182 1.613 1.00 0.00 112 GLU A N 1
ATOM 1303 C CA . GLU A 1 92 ? 3.313 12.421 2.682 1.00 0.00 112 GLU A CA 1
ATOM 1304 C C . GLU A 1 92 ? 2.071 11.545 2.533 1.00 0.00 112 GLU A C 1
ATOM 1305 O O . GLU A 1 92 ? 1.484 11.464 1.459 1.00 0.00 112 GLU A O 1
ATOM 1317 N N . THR A 1 93 ? 1.687 10.890 3.621 1.00 0.00 113 THR A N 1
ATOM 1318 C CA . THR A 1 93 ? 0.478 10.082 3.656 1.00 0.00 113 THR A CA 1
ATOM 1319 C C . 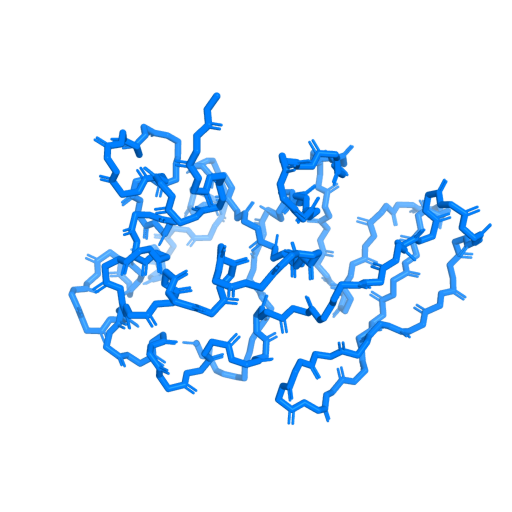THR A 1 93 ? -0.732 10.972 3.897 1.00 0.00 113 THR A C 1
ATOM 1320 O O . THR A 1 93 ? -0.587 12.055 4.475 1.00 0.00 113 THR A O 1
ATOM 1331 N N . VAL A 1 94 ? -1.915 10.511 3.478 1.00 0.00 114 VAL A N 1
ATOM 1332 C CA . VAL A 1 94 ? -3.159 11.264 3.665 1.00 0.00 114 VAL A CA 1
ATOM 1333 C C . VAL A 1 94 ? -3.430 11.507 5.152 1.00 0.00 114 VAL A C 1
ATOM 1334 O O . VAL A 1 94 ? -3.996 12.532 5.533 1.00 0.00 114 VAL A O 1
ATOM 1347 N N . GLU A 1 95 ? -3.030 10.546 5.983 1.00 0.00 115 GLU A N 1
ATOM 1348 C CA . GLU A 1 95 ? -3.111 10.696 7.436 1.00 0.00 115 GLU A CA 1
ATOM 1349 C C . GLU A 1 95 ? -2.347 11.942 7.851 1.00 0.00 115 GLU A C 1
ATOM 1350 O O . GLU A 1 95 ? -2.785 12.713 8.706 1.00 0.00 115 GLU A O 1
ATOM 1362 N N . GLY A 1 96 ? -1.195 12.116 7.230 1.00 0.00 116 GLY A N 1
ATOM 1363 C CA . GLY A 1 96 ? -0.420 13.320 7.412 1.00 0.00 116 GLY A CA 1
ATOM 1364 C C . GLY A 1 96 ? 0.959 13.020 7.930 1.00 0.00 116 GLY A C 1
ATOM 1365 O O . GLY A 1 96 ? 1.382 13.571 8.944 1.00 0.00 116 GLY A O 1
ATOM 1369 N N . GLY A 1 97 ? 1.661 12.145 7.229 1.00 0.00 117 GLY A N 1
ATOM 1370 C CA . GLY A 1 97 ? 2.978 11.735 7.680 1.00 0.00 117 GLY A CA 1
ATOM 1371 C C . GLY A 1 97 ? 3.958 11.603 6.540 1.00 0.00 117 GLY A C 1
ATOM 1372 O O . GLY A 1 97 ? 3.624 11.052 5.496 1.00 0.00 117 GLY A O 1
ATOM 1376 N N . ALA A 1 98 ? 5.165 12.107 6.735 1.00 0.00 118 ALA A N 1
ATOM 1377 C CA . ALA A 1 98 ? 6.185 12.070 5.697 1.00 0.00 118 ALA A CA 1
ATOM 1378 C C . ALA A 1 98 ? 7.108 10.873 5.890 1.00 0.00 118 ALA A C 1
ATOM 1379 O O . ALA A 1 98 ? 7.683 10.684 6.962 1.00 0.00 118 ALA A O 1
ATOM 1386 N N . LEU A 1 99 ? 7.232 10.061 4.855 1.00 0.00 119 LEU A N 1
ATOM 1387 C CA . LEU A 1 99 ? 8.059 8.869 4.909 1.00 0.00 119 LEU A CA 1
ATOM 1388 C C . LEU A 1 99 ? 9.310 9.035 4.058 1.00 0.00 119 LEU A C 1
ATOM 1389 O O . LEU A 1 99 ? 9.391 9.933 3.223 1.00 0.00 119 LEU A O 1
ATOM 1405 N N . THR A 1 100 ? 10.262 8.140 4.257 1.00 0.00 120 THR A N 1
ATOM 1406 C CA . THR A 1 100 ? 11.519 8.158 3.522 1.00 0.00 120 THR A CA 1
ATOM 1407 C C . THR A 1 100 ? 11.351 7.468 2.171 1.00 0.00 120 THR A C 1
ATOM 1408 O O . THR A 1 100 ? 10.908 6.330 2.114 1.00 0.00 120 THR A O 1
ATOM 1419 N N . VAL A 1 101 ? 11.676 8.166 1.087 1.00 0.00 121 VAL A N 1
ATOM 1420 C CA . VAL A 1 101 ? 11.567 7.586 -0.247 1.00 0.00 121 VAL A CA 1
ATOM 1421 C C . VAL A 1 101 ? 12.852 7.801 -1.043 1.00 0.00 121 VAL A C 1
ATOM 1422 O O . VAL A 1 101 ? 13.131 8.908 -1.513 1.00 0.00 121 VAL A O 1
ATOM 1435 N N . THR A 1 102 ? 13.621 6.734 -1.201 1.00 0.00 122 THR A N 1
ATOM 1436 C CA . THR A 1 102 ? 14.875 6.795 -1.934 1.00 0.00 122 THR A CA 1
ATOM 1437 C C . THR A 1 102 ? 15.052 5.537 -2.788 1.00 0.00 122 THR A C 1
ATOM 1438 O O . THR A 1 102 ? 14.785 4.428 -2.329 1.00 0.00 122 THR A O 1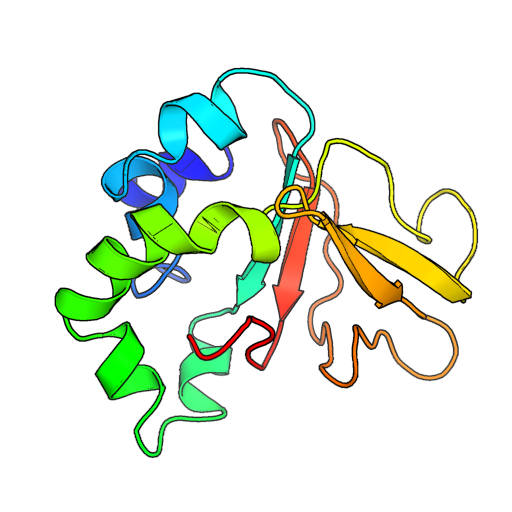
ATOM 1449 N N . LEU A 1 103 ? 15.469 5.725 -4.040 1.00 0.00 123 LEU A N 1
ATOM 1450 C CA . LEU A 1 103 ? 15.693 4.607 -4.961 1.00 0.00 123 LEU A CA 1
ATOM 1451 C C . LEU A 1 103 ? 17.179 4.291 -5.107 1.00 0.00 123 LEU A C 1
ATOM 1452 O O . LEU A 1 103 ? 17.563 3.135 -5.303 1.00 0.00 123 LEU A O 1
ATOM 1468 N N . GLU A 1 104 ? 18.004 5.323 -5.027 1.00 0.00 124 GLU A N 1
ATOM 1469 C CA . GLU A 1 104 ? 19.446 5.166 -5.170 1.00 0.00 124 GLU A CA 1
ATOM 1470 C C . GLU A 1 104 ? 20.020 4.435 -3.962 1.00 0.00 124 GLU A C 1
ATOM 1471 O O . GLU A 1 104 ? 19.852 4.871 -2.825 1.00 0.00 124 GLU A O 1
ATOM 1483 N N . GLY A 1 105 ? 20.684 3.317 -4.220 1.00 0.00 125 GLY A N 1
ATOM 1484 C CA . GLY A 1 105 ? 21.245 2.519 -3.148 1.00 0.00 125 GLY A CA 1
ATOM 1485 C C . GLY A 1 105 ? 20.270 1.479 -2.643 1.00 0.00 125 GLY A C 1
ATOM 1486 O O . GLY A 1 105 ? 20.558 0.758 -1.687 1.00 0.00 125 GLY A O 1
ATOM 1490 N N . GLY A 1 106 ? 19.114 1.402 -3.286 1.00 0.00 126 GLY A N 1
ATOM 1491 C CA . GLY A 1 106 ? 18.099 0.467 -2.870 1.00 0.00 126 GLY A CA 1
ATOM 1492 C C . GLY A 1 106 ? 16.783 1.168 -2.648 1.00 0.00 126 GLY A C 1
ATOM 1493 O O . GLY A 1 106 ? 16.698 2.065 -1.810 1.00 0.00 126 GLY A O 1
ATOM 1497 N N . PRO A 1 107 ? 15.739 0.803 -3.403 1.00 0.00 127 PRO A N 1
ATOM 1498 C CA . PRO A 1 107 ? 14.434 1.447 -3.291 1.00 0.00 127 PRO A CA 1
ATOM 1499 C C . PRO A 1 107 ? 13.773 1.145 -1.950 1.00 0.00 127 PRO A C 1
ATOM 1500 O O . PRO A 1 107 ? 13.128 0.109 -1.766 1.00 0.00 127 PRO A O 1
ATOM 1511 N N . LYS A 1 108 ? 13.960 2.055 -1.012 1.00 0.00 128 LYS A N 1
ATOM 1512 C CA . LYS A 1 108 ? 13.542 1.837 0.356 1.00 0.00 128 LYS A CA 1
ATOM 1513 C C . LYS A 1 108 ? 12.650 2.975 0.837 1.00 0.00 128 LYS A C 1
ATOM 1514 O O . LYS A 1 108 ? 12.943 4.150 0.608 1.00 0.00 128 LYS A O 1
ATOM 1533 N N . VAL A 1 109 ? 11.563 2.613 1.496 1.00 0.00 129 VAL A N 1
ATOM 1534 C CA . VAL A 1 109 ? 10.615 3.576 2.016 1.00 0.00 129 VAL A CA 1
ATOM 1535 C C . VAL A 1 109 ? 10.455 3.417 3.526 1.00 0.00 129 VAL A C 1
ATOM 1536 O O . VAL A 1 109 ? 9.996 2.387 4.006 1.00 0.00 129 VAL A O 1
ATOM 1549 N N . ASN A 1 110 ? 10.882 4.439 4.260 1.00 0.00 130 ASN A N 1
ATOM 1550 C CA . ASN A 1 110 ? 10.773 4.482 5.727 1.00 0.00 130 ASN A CA 1
ATOM 1551 C C . ASN A 1 110 ? 11.536 3.331 6.389 1.00 0.00 130 ASN A C 1
ATOM 1552 O O . ASN A 1 110 ? 11.361 3.055 7.574 1.00 0.00 130 ASN A O 1
ATOM 1563 N N . GLY A 1 111 ? 12.403 2.677 5.634 1.00 0.00 131 GLY A N 1
ATOM 1564 C CA . GLY A 1 111 ? 13.142 1.554 6.173 1.00 0.00 131 GLY A CA 1
ATOM 1565 C C . GLY A 1 111 ? 12.570 0.218 5.737 1.00 0.00 131 GLY A C 1
ATOM 1566 O O . GLY A 1 111 ? 12.924 -0.823 6.287 1.00 0.00 131 GLY A O 1
ATOM 1570 N N . VAL A 1 112 ? 11.681 0.245 4.753 1.00 0.00 132 VAL A N 1
ATOM 1571 C CA . VAL A 1 112 ? 11.157 -0.988 4.165 1.00 0.00 132 VAL A CA 1
ATOM 1572 C C . VAL A 1 112 ? 11.399 -0.950 2.662 1.00 0.00 132 VAL A C 1
ATOM 1573 O O . VAL A 1 112 ? 11.382 0.119 2.067 1.00 0.00 132 VAL A O 1
ATOM 1586 N N . SER A 1 113 ? 11.645 -2.085 2.042 1.00 0.00 133 SER A N 1
ATOM 1587 C CA . SER A 1 113 ? 12.055 -2.081 0.651 1.00 0.00 133 SER A CA 1
ATOM 1588 C C . SER A 1 113 ? 10.891 -2.339 -0.293 1.00 0.00 133 SER A C 1
ATOM 1589 O O . SER A 1 113 ? 9.991 -3.138 -0.010 1.00 0.00 133 SER A O 1
ATOM 1597 N N . ILE A 1 114 ? 10.914 -1.625 -1.405 1.00 0.00 134 ILE A N 1
ATOM 1598 C CA . ILE A 1 114 ? 10.016 -1.888 -2.507 1.00 0.00 134 ILE A CA 1
ATOM 1599 C C . ILE A 1 114 ? 10.750 -2.794 -3.486 1.00 0.00 134 ILE A C 1
ATOM 1600 O O . ILE A 1 114 ? 11.274 -2.341 -4.501 1.00 0.00 134 ILE A O 1
ATOM 1616 N N . SER A 1 115 ? 10.827 -4.074 -3.132 1.00 0.00 135 SER A N 1
ATOM 1617 C CA . SER A 1 115 ? 11.657 -5.035 -3.848 1.00 0.00 135 SER A CA 1
ATOM 1618 C C . SER A 1 115 ? 11.176 -5.231 -5.279 1.00 0.00 135 SER A C 1
ATOM 1619 O O . SER A 1 115 ? 11.953 -5.579 -6.171 1.00 0.00 135 SER A O 1
ATOM 1627 N N . GLN A 1 116 ? 9.890 -5.018 -5.489 1.00 0.00 136 GLN A N 1
ATOM 1628 C CA . GLN A 1 116 ? 9.337 -5.000 -6.827 1.00 0.00 136 GLN A CA 1
ATOM 1629 C C . GLN A 1 116 ? 8.897 -3.582 -7.164 1.00 0.00 136 GLN A C 1
ATOM 1630 O O . GLN A 1 116 ? 7.742 -3.205 -6.939 1.00 0.00 136 GLN A O 1
ATOM 1644 N N . PRO A 1 117 ? 9.831 -2.761 -7.667 1.00 0.00 137 PRO A N 1
ATOM 1645 C CA . PRO A 1 117 ? 9.583 -1.351 -7.946 1.00 0.00 137 PRO A CA 1
ATOM 1646 C C . PRO A 1 117 ? 8.662 -1.139 -9.132 1.00 0.00 137 PRO A C 1
ATOM 1647 O O . PRO A 1 117 ? 9.110 -0.952 -10.263 1.00 0.00 137 PRO A O 1
ATOM 1658 N N . ASP A 1 118 ? 7.372 -1.217 -8.870 1.00 0.00 138 ASP A N 1
ATOM 1659 C CA . ASP A 1 118 ? 6.375 -0.861 -9.860 1.00 0.00 138 ASP A CA 1
ATOM 1660 C C . ASP A 1 118 ? 6.059 0.622 -9.695 1.00 0.00 138 ASP A C 1
ATOM 1661 O O . ASP A 1 118 ? 6.848 1.341 -9.074 1.00 0.00 138 ASP A O 1
ATOM 1670 N N . VAL A 1 119 ? 4.909 1.083 -10.181 1.00 0.00 139 VAL A N 1
ATOM 1671 C CA . VAL A 1 119 ? 4.619 2.515 -10.184 1.00 0.00 139 VAL A CA 1
ATOM 1672 C C . VAL A 1 119 ? 3.310 2.840 -10.898 1.00 0.00 139 VAL A C 1
ATOM 1673 O O . VAL A 1 119 ? 2.448 3.513 -10.343 1.00 0.00 139 VAL A O 1
ATOM 1686 N N . ASP A 1 120 ? 3.135 2.328 -12.096 1.00 0.00 140 ASP A N 1
ATOM 1687 C CA . ASP A 1 120 ? 2.072 2.809 -12.964 1.00 0.00 140 ASP A CA 1
ATOM 1688 C C . ASP A 1 120 ? 0.777 2.027 -12.770 1.00 0.00 140 ASP A C 1
ATOM 1689 O O . ASP A 1 120 ? 0.584 0.963 -13.364 1.00 0.00 140 ASP A O 1
ATOM 1698 N N . ALA A 1 121 ? -0.096 2.536 -11.904 1.00 0.00 141 ALA A N 1
ATOM 1699 C CA . ALA A 1 121 ? -1.425 1.959 -11.750 1.00 0.00 141 ALA A CA 1
ATOM 1700 C C . ALA A 1 121 ? -2.396 2.618 -12.726 1.00 0.00 141 ALA A C 1
ATOM 1701 O O . ALA A 1 121 ? -2.025 3.551 -13.438 1.00 0.00 141 ALA A O 1
ATOM 1708 N N . SER A 1 122 ? -3.635 2.149 -12.755 1.00 0.00 142 SER A N 1
ATOM 1709 C CA . SER A 1 122 ? -4.597 2.620 -13.744 1.00 0.00 142 SER A CA 1
ATOM 1710 C C . SER A 1 122 ? -5.163 3.976 -13.336 1.00 0.00 142 SER A C 1
ATOM 1711 O O . SER A 1 122 ? -5.342 4.863 -14.169 1.00 0.00 142 SER A O 1
ATOM 1719 N N . ASN A 1 123 ? -5.438 4.135 -12.051 1.00 0.00 143 ASN A N 1
ATOM 1720 C CA . ASN A 1 123 ? -5.965 5.390 -11.542 1.00 0.00 143 ASN A CA 1
ATOM 1721 C C . ASN A 1 123 ? -4.895 6.102 -10.735 1.00 0.00 143 ASN A C 1
ATOM 1722 O O . ASN A 1 123 ? -4.806 7.330 -10.742 1.00 0.00 143 ASN A O 1
ATOM 1733 N N . GLY A 1 124 ? -4.065 5.321 -10.057 1.00 0.00 144 GLY A N 1
ATOM 1734 C CA . GLY A 1 124 ? -3.055 5.897 -9.205 1.00 0.00 144 GL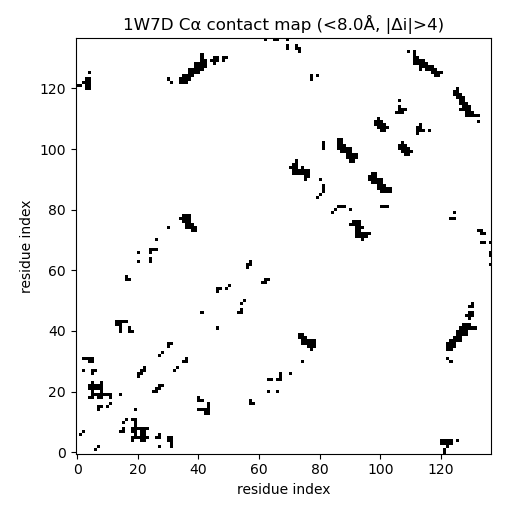Y A CA 1
ATOM 1735 C C . GLY A 1 124 ? -1.676 5.325 -9.433 1.00 0.00 144 GLY A C 1
ATOM 1736 O O . GLY A 1 124 ? -1.212 5.223 -10.570 1.00 0.00 144 GLY A O 1
ATOM 1740 N N . VAL A 1 125 ? -1.029 4.943 -8.344 1.00 0.00 145 VAL A N 1
ATOM 1741 C CA . VAL A 1 125 ? 0.345 4.474 -8.376 1.00 0.00 145 VAL A CA 1
ATOM 1742 C C . VAL A 1 125 ? 0.499 3.222 -7.511 1.00 0.00 145 VAL A C 1
ATOM 1743 O O . VAL A 1 125 ? -0.004 3.165 -6.388 1.00 0.00 145 VAL A O 1
ATOM 1756 N N . ILE A 1 126 ? 1.204 2.232 -8.038 1.00 0.00 146 ILE A N 1
ATOM 1757 C CA . ILE A 1 126 ? 1.361 0.944 -7.367 1.00 0.00 146 ILE A CA 1
ATOM 1758 C C . ILE A 1 126 ? 2.827 0.653 -7.042 1.00 0.00 146 ILE A C 1
ATOM 1759 O O . ILE A 1 126 ? 3.696 0.771 -7.897 1.00 0.00 146 ILE A O 1
ATOM 1775 N N . HIS A 1 127 ? 3.092 0.293 -5.788 1.00 0.00 147 HIS A N 1
ATOM 1776 C CA . HIS A 1 127 ? 4.425 -0.133 -5.367 1.00 0.00 147 HIS A CA 1
ATOM 1777 C C . HIS A 1 127 ? 4.307 -1.353 -4.467 1.00 0.00 147 HIS A C 1
ATOM 1778 O O . HIS A 1 127 ? 3.546 -1.329 -3.502 1.00 0.00 147 HIS A O 1
ATOM 1793 N N . VAL A 1 128 ? 5.045 -2.415 -4.776 1.00 0.00 148 VAL A N 1
ATOM 1794 C CA . VAL A 1 128 ? 5.013 -3.604 -3.937 1.00 0.00 148 VAL A CA 1
ATOM 1795 C C . VAL A 1 128 ? 6.080 -3.550 -2.869 1.00 0.00 148 VAL A C 1
ATOM 1796 O O . VAL A 1 128 ? 7.277 -3.541 -3.158 1.00 0.00 148 VAL A O 1
ATOM 1809 N N . ILE A 1 129 ? 5.635 -3.525 -1.638 1.00 0.00 149 ILE A N 1
ATOM 1810 C CA . ILE A 1 129 ? 6.526 -3.642 -0.513 1.00 0.00 149 ILE A CA 1
ATOM 1811 C C . ILE A 1 129 ? 6.713 -5.112 -0.159 1.00 0.00 149 ILE A C 1
ATOM 1812 O O . ILE A 1 129 ? 5.852 -5.959 -0.472 1.00 0.00 149 ILE A O 1
ATOM 1828 N N . ASP A 1 130 ? 7.854 -5.423 0.442 1.00 0.00 150 ASP A N 1
ATOM 1829 C CA . ASP A 1 130 ? 8.111 -6.769 0.931 1.00 0.00 150 ASP A CA 1
ATOM 1830 C C . ASP A 1 130 ? 7.918 -6.819 2.439 1.00 0.00 150 ASP A C 1
ATOM 1831 O O . ASP A 1 130 ? 8.1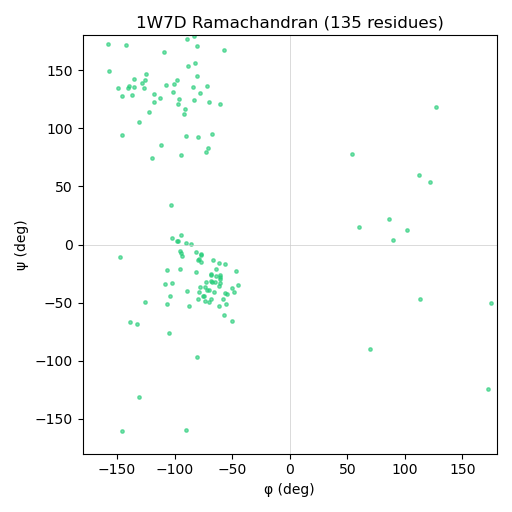67 -7.838 3.085 1.00 0.00 150 ASP A O 1
ATOM 1840 N N . GLY A 1 131 ? 7.451 -5.708 2.981 1.00 0.00 151 GLY A N 1
ATOM 1841 C CA . GLY A 1 131 ? 7.252 -5.595 4.409 1.00 0.00 151 GLY A CA 1
ATOM 1842 C C . GLY A 1 131 ? 6.054 -4.733 4.732 1.00 0.00 151 GLY A C 1
ATOM 1843 O O . GLY A 1 131 ? 5.192 -4.532 3.881 1.00 0.00 151 GLY A O 1
ATOM 1847 N N . VAL A 1 132 ? 5.994 -4.223 5.952 1.00 0.00 152 VAL A N 1
ATOM 1848 C CA . VAL A 1 132 ? 4.869 -3.399 6.377 1.00 0.00 152 VAL A CA 1
ATOM 1849 C C . VAL A 1 132 ? 5.344 -2.045 6.915 1.00 0.00 152 VAL A C 1
ATOM 1850 O O . VAL A 1 132 ? 6.381 -1.960 7.578 1.00 0.00 152 VAL A O 1
ATOM 1863 N N . LEU A 1 133 ? 4.592 -0.989 6.615 1.00 0.00 153 LEU A N 1
ATOM 1864 C CA . LEU A 1 133 ? 4.913 0.351 7.106 1.00 0.00 153 LEU A CA 1
ATOM 1865 C C . LEU A 1 133 ? 3.641 1.144 7.385 1.00 0.00 153 LEU A C 1
ATOM 1866 O O . LEU A 1 133 ? 3.072 1.769 6.492 1.00 0.00 153 LEU A O 1
ATOM 1882 N N . MET A 1 134 ? 3.200 1.101 8.631 1.00 0.00 154 MET A N 1
ATOM 1883 C CA . MET A 1 134 ? 1.968 1.758 9.056 1.00 0.00 154 MET A CA 1
ATOM 1884 C C . MET A 1 134 ? 2.037 1.986 10.573 1.00 0.00 154 MET A C 1
ATOM 1885 O O . MET A 1 134 ? 2.978 1.495 11.202 1.00 0.00 154 MET A O 1
ATOM 1899 N N . PRO A 1 135 ? 1.070 2.720 11.193 1.00 0.00 155 PRO A N 1
ATOM 1900 C CA . PRO A 1 135 ? 1.190 3.162 12.598 1.00 0.00 155 PRO A CA 1
ATOM 1901 C C . PRO A 1 135 ? 1.561 2.019 13.533 1.00 0.00 155 PRO A C 1
ATOM 1902 O O . PRO A 1 135 ? 2.640 2.005 14.125 1.00 0.00 155 PRO A O 1
ATOM 1913 N N . GLY A 1 136 ? 0.655 1.070 13.654 1.00 0.00 156 GLY A N 1
ATOM 1914 C CA . GLY A 1 136 ? 0.949 -0.169 14.334 1.00 0.00 156 GLY A CA 1
ATOM 1915 C C . GLY A 1 136 ? 0.619 -1.318 13.421 1.00 0.00 156 GLY A C 1
ATOM 1916 O O . GLY A 1 136 ? 1.421 -2.228 13.210 1.00 0.00 156 GLY A O 1
ATOM 1920 N N . ALA A 1 137 ? -0.576 -1.242 12.868 1.00 0.00 157 ALA A N 1
ATOM 1921 C CA . ALA A 1 137 ? -1.005 -2.107 11.793 1.00 0.00 157 ALA A CA 1
ATOM 1922 C C . ALA A 1 137 ? -2.003 -1.344 10.939 1.00 0.00 157 ALA A C 1
ATOM 1923 O O . ALA A 1 137 ? -3.168 -1.777 10.848 1.00 0.00 157 ALA A O 1
#

Sequence (137 aa):
ETGDIVETATGAGSFTTLLTAAEAAGLVDTLKGDGPFTVFAPTDAAFAALPEGTVEDLLKPENKEKLTEILTYHVVPGEVMSSDLTEGMTAETVEGGALTVTLEGGPKVNGVSISQPDVDASNGVIHVIDGVLMPGA

Radius of gyration: 13.75 Å; Cα contacts (8 Å, |Δi|>4): 285; chains: 1; bounding box: 36×29×30 Å

Organism: Cereibacter sphaeroides (strain ATCC 17023 / DSM 158 / JCM 6121 / CCUG 31486 / LMG 2827 / NBRC 12203 / NCIMB 8253 / ATH 2.4.1.) (NCBI:txid272943)

Nearest PDB structures (foldseek):
  1w7d-assembly1_A  TM=1.007E+00  e=8.042E-31  Cereibacter sphaeroides
  1w7e-assembly1_A  TM=9.499E-01  e=6.276E-22  Cereibacter sphaeroides
  7ezx-assembly1_bP  TM=7.489E-01  e=3.469E-10  Porphyridium purpureum
  6tjv-assembly1_Q  TM=7.650E-01  e=1.900E-08  Thermosynechococcus vestitus BP-1
  5yjg-assembly1_A  TM=7.138E-01  e=4.459E-08  Homo sapiens